Protein AF-A0A368WCL8-F1 (afdb_monomer_lite)

Secondary structure (DSSP, 8-state):
-EEEEEEESSHHHHHHHHHHHHTTTPEEE--GGGS-HHHHHHHS-SSSSSSTT---SPP-PPEEEE-SSEEEEEEE-SSGGGHHHHHHHHHHH-----

Radius of gyration: 13.57 Å; chains: 1; bounding box: 39×30×31 Å

pLDDT: mean 83.93, std 14.51, range [44.78, 97.56]

Foldseek 3Di:
DDEAEAEDADPVVVVVVVVVLVVVVWDWDDDPVPADPQCCVQQQDPDPPPDDPDPPDDHQAFTWIDDPVYIYTYGHQNHPVRRVVVVVVSVVRRPPDD

Sequence (98 aa):
MRHYYFVVEGAHDVAAIGKLLKKKDLKELRDQNLISEVWINNLIPEKFPFKEDKLDRITPIPSFYQSENVSVAIHVAGGDSKIANTLDLTLTNQKFKY

Structure (mmCIF, N/CA/C/O backbone):
data_AF-A0A368WCL8-F1
#
_entry.id   AF-A0A368WCL8-F1
#
loop_
_atom_site.group_PDB
_atom_site.id
_atom_site.type_symbol
_atom_site.label_atom_id
_atom_site.label_alt_id
_atom_site.label_comp_id
_atom_site.label_asym_id
_atom_site.label_entity_id
_atom_site.label_seq_id
_atom_site.pdbx_PDB_ins_code
_atom_site.Cartn_x
_atom_site.Cartn_y
_atom_site.Cartn_z
_atom_site.occupancy
_atom_site.B_iso_or_equiv
_atom_site.auth_seq_id
_atom_site.auth_comp_id
_atom_site.auth_asym_id
_atom_site.auth_atom_id
_atom_site.pdbx_PDB_model_num
ATOM 1 N N . MET A 1 1 ? -4.834 -8.369 13.342 1.00 87.19 1 MET A N 1
ATOM 2 C CA . MET A 1 1 ? -5.276 -7.522 12.213 1.00 87.19 1 MET A CA 1
ATOM 3 C C . MET A 1 1 ? -4.948 -8.239 10.910 1.00 87.19 1 MET A C 1
ATOM 5 O O . MET A 1 1 ? -3.889 -8.844 10.833 1.00 87.19 1 MET A O 1
ATOM 9 N N . ARG A 1 2 ? -5.850 -8.250 9.922 1.00 93.44 2 ARG A N 1
ATOM 10 C CA . ARG A 1 2 ? -5.592 -8.852 8.599 1.00 93.44 2 ARG A CA 1
ATOM 11 C C . ARG A 1 2 ? -4.958 -7.827 7.666 1.00 93.44 2 ARG A C 1
ATOM 13 O O . ARG A 1 2 ? -5.388 -6.675 7.659 1.00 93.44 2 ARG A O 1
ATOM 20 N N . HIS A 1 3 ? -3.986 -8.262 6.873 1.00 93.25 3 HIS A N 1
ATOM 21 C CA . HIS A 1 3 ? -3.219 -7.412 5.968 1.00 93.25 3 HIS A CA 1
ATOM 22 C C . HIS A 1 3 ? -3.535 -7.764 4.518 1.00 93.25 3 HIS A C 1
ATOM 24 O O . HIS A 1 3 ? -3.448 -8.929 4.138 1.00 93.25 3 HIS A O 1
ATOM 30 N N . TYR A 1 4 ? -3.889 -6.763 3.716 1.00 95.12 4 TYR A N 1
ATOM 31 C CA . TYR A 1 4 ? -4.100 -6.917 2.279 1.00 95.12 4 TYR A CA 1
ATOM 32 C C . TYR A 1 4 ? -3.164 -5.986 1.524 1.00 95.12 4 TYR A C 1
ATOM 34 O O . TYR A 1 4 ? -3.037 -4.809 1.863 1.00 95.12 4 TYR A O 1
ATOM 42 N N . TYR A 1 5 ? -2.524 -6.517 0.492 1.00 94.00 5 TYR A N 1
ATOM 43 C CA . TYR A 1 5 ? -1.605 -5.769 -0.345 1.00 94.00 5 TYR A CA 1
ATOM 44 C C . TYR A 1 5 ? -2.104 -5.784 -1.785 1.00 94.00 5 TYR A C 1
ATOM 46 O O . TYR A 1 5 ? -2.304 -6.849 -2.365 1.00 94.00 5 TYR A O 1
ATOM 54 N N . PHE A 1 6 ? -2.325 -4.598 -2.340 1.00 94.94 6 PHE A N 1
ATOM 55 C CA . PHE A 1 6 ? -2.698 -4.407 -3.733 1.00 94.94 6 PHE A CA 1
ATOM 56 C C . PHE A 1 6 ? -1.524 -3.796 -4.481 1.00 94.94 6 PHE A C 1
ATOM 58 O O . PHE A 1 6 ? -0.976 -2.782 -4.053 1.00 94.94 6 PHE A O 1
ATOM 65 N N . VAL A 1 7 ? -1.195 -4.373 -5.632 1.00 93.88 7 VAL A N 1
ATOM 66 C CA . VAL A 1 7 ? -0.345 -3.730 -6.632 1.00 93.88 7 VAL A CA 1
ATOM 67 C C . VAL A 1 7 ? -1.240 -3.350 -7.800 1.00 93.88 7 VAL A C 1
ATOM 69 O O . VAL A 1 7 ? -1.948 -4.200 -8.335 1.00 93.88 7 VAL A O 1
ATOM 72 N N . VAL A 1 8 ? -1.242 -2.071 -8.154 1.00 94.69 8 VAL A N 1
ATOM 73 C CA . VAL A 1 8 ? -2.107 -1.506 -9.196 1.00 94.69 8 VAL A CA 1
ATOM 74 C C . VAL A 1 8 ? -1.284 -0.809 -10.267 1.00 94.69 8 VAL A C 1
ATOM 76 O O . 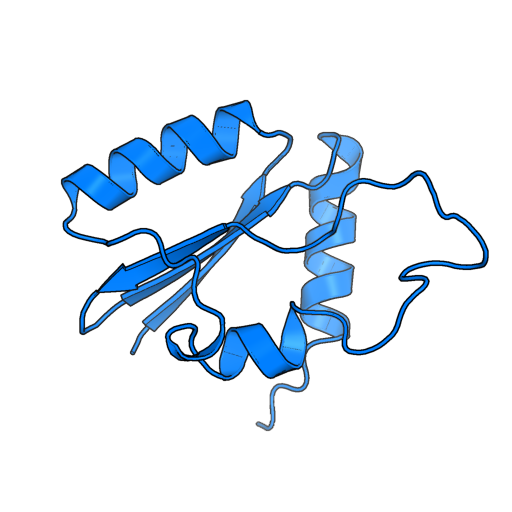VAL A 1 8 ? -0.117 -0.480 -10.045 1.00 94.69 8 VAL A O 1
ATOM 79 N N . GLU A 1 9 ? -1.876 -0.570 -11.432 1.00 93.06 9 GLU A N 1
ATOM 80 C CA . GLU A 1 9 ? -1.176 0.063 -12.546 1.00 93.06 9 GLU A CA 1
ATOM 81 C C . GLU A 1 9 ? -0.859 1.531 -12.239 1.00 93.06 9 GLU A C 1
ATOM 83 O O . GLU A 1 9 ? 0.293 1.959 -12.388 1.00 93.06 9 GLU A O 1
ATOM 88 N N . GLY A 1 10 ? -1.866 2.289 -11.789 1.00 91.75 10 GLY A N 1
ATOM 89 C CA . GLY A 1 10 ? -1.801 3.746 -11.716 1.00 91.75 10 GLY A CA 1
ATOM 90 C C . GLY A 1 10 ? -2.598 4.386 -10.577 1.00 91.75 10 GLY A C 1
ATOM 91 O O . GLY A 1 10 ? -3.312 3.742 -9.810 1.00 91.75 10 GLY A O 1
ATOM 92 N N . ALA A 1 11 ? -2.495 5.714 -10.478 1.00 91.38 11 ALA A N 1
ATOM 93 C CA . ALA A 1 11 ? -3.162 6.499 -9.434 1.00 91.38 11 ALA A CA 1
ATOM 94 C C . ALA A 1 11 ? -4.701 6.467 -9.529 1.00 91.38 11 ALA A C 1
ATOM 96 O O . ALA A 1 11 ? -5.388 6.612 -8.516 1.00 91.38 11 ALA A O 1
ATOM 97 N N . HIS A 1 12 ? -5.256 6.253 -10.727 1.00 94.12 12 HIS A N 1
ATOM 98 C CA . HIS A 1 12 ? -6.702 6.109 -10.911 1.00 94.12 12 HIS A CA 1
ATOM 99 C C . HIS A 1 12 ? -7.251 4.863 -10.202 1.00 94.12 12 HIS A C 1
ATOM 101 O O . HIS A 1 12 ? -8.296 4.951 -9.554 1.00 94.12 12 HIS A O 1
ATOM 107 N N . ASP A 1 13 ? -6.515 3.750 -10.225 1.00 95.19 13 ASP A N 1
ATOM 108 C CA . ASP A 1 13 ? -6.887 2.525 -9.512 1.00 95.19 13 ASP A CA 1
ATOM 109 C C . ASP A 1 13 ? -6.865 2.741 -7.999 1.00 95.19 13 ASP A C 1
ATOM 111 O O . ASP A 1 13 ? -7.795 2.349 -7.291 1.00 95.19 13 ASP A O 1
ATOM 115 N N . VAL A 1 14 ? -5.834 3.437 -7.500 1.00 95.00 14 VAL A N 1
ATOM 116 C CA . VAL A 1 14 ? -5.729 3.815 -6.083 1.00 95.00 14 VAL A CA 1
ATOM 117 C C . VAL A 1 14 ? -6.952 4.616 -5.650 1.00 95.00 14 VAL A C 1
ATOM 119 O O . VAL A 1 14 ? -7.534 4.332 -4.604 1.00 95.00 14 VAL A O 1
ATOM 122 N N . ALA A 1 15 ? -7.373 5.595 -6.453 1.00 95.75 15 ALA A N 1
ATOM 123 C CA . ALA A 1 15 ? -8.543 6.410 -6.149 1.00 95.75 15 ALA A CA 1
ATOM 124 C C . ALA A 1 15 ? -9.840 5.583 -6.155 1.00 95.75 15 ALA A C 1
ATOM 126 O O . ALA A 1 15 ? -10.680 5.744 -5.263 1.00 95.75 15 ALA A O 1
ATOM 127 N N . ALA A 1 16 ? -9.999 4.681 -7.128 1.00 97.38 16 ALA A N 1
ATOM 128 C CA . ALA A 1 16 ? -11.165 3.811 -7.237 1.00 97.38 16 ALA A CA 1
ATOM 129 C C . ALA A 1 16 ? -11.277 2.855 -6.035 1.00 97.38 16 ALA A C 1
ATOM 131 O O . ALA A 1 16 ? -12.305 2.838 -5.349 1.00 97.38 16 ALA A O 1
ATOM 132 N N . ILE A 1 17 ? -10.203 2.121 -5.728 1.00 97.38 17 ILE A N 1
ATOM 133 C CA . ILE A 1 17 ? -10.143 1.195 -4.589 1.00 97.38 17 ILE A CA 1
ATOM 134 C C . ILE A 1 17 ? -10.270 1.969 -3.275 1.00 97.38 17 ILE A C 1
ATOM 136 O O . ILE A 1 17 ? -11.075 1.605 -2.420 1.00 97.38 17 ILE A O 1
ATOM 140 N N . GLY A 1 18 ? -9.555 3.084 -3.122 1.00 97.00 18 GLY A N 1
ATOM 141 C CA . GLY A 1 18 ? -9.612 3.928 -1.930 1.00 97.00 18 GLY A CA 1
ATOM 142 C C . GLY A 1 18 ? -11.026 4.423 -1.622 1.00 97.00 18 GLY A C 1
ATOM 143 O O . GLY A 1 18 ? -11.458 4.408 -0.469 1.00 97.00 18 GLY A O 1
ATOM 144 N N . LYS A 1 19 ? -11.806 4.785 -2.649 1.00 97.56 19 LYS A N 1
ATOM 145 C CA . LYS A 1 19 ? -13.218 5.161 -2.482 1.00 97.56 19 LYS A CA 1
ATOM 146 C C . LYS A 1 19 ? -14.082 3.988 -2.011 1.00 97.56 19 LYS A C 1
ATOM 148 O O . LYS A 1 19 ? -14.984 4.198 -1.201 1.00 97.56 19 LYS A O 1
ATOM 153 N N . LEU A 1 20 ? -13.815 2.769 -2.481 1.00 97.44 20 LEU A N 1
ATOM 154 C CA . LEU A 1 20 ? -14.503 1.563 -2.012 1.00 97.44 20 LEU A CA 1
ATOM 155 C C . LEU A 1 20 ? -14.156 1.243 -0.551 1.00 97.44 20 LEU A C 1
ATOM 157 O O . LEU A 1 20 ? -15.056 0.953 0.233 1.00 97.44 20 LEU A O 1
ATOM 161 N N . LEU A 1 21 ? -12.880 1.347 -0.173 1.00 97.31 21 LEU A N 1
ATOM 162 C CA . LEU A 1 21 ? -12.418 1.110 1.198 1.00 97.31 21 LEU A CA 1
ATOM 163 C C . LEU A 1 21 ? -13.024 2.114 2.185 1.00 97.31 21 LEU A C 1
ATOM 165 O O . LEU A 1 21 ? -13.500 1.714 3.245 1.00 97.31 21 LEU A O 1
ATOM 169 N N . LYS A 1 22 ? -13.116 3.395 1.802 1.00 96.56 22 LYS A N 1
ATOM 170 C CA . LYS A 1 22 ? -13.799 4.426 2.603 1.00 96.56 22 LYS A CA 1
ATOM 171 C C . LYS A 1 22 ? -15.280 4.103 2.833 1.00 96.56 22 LYS A C 1
ATOM 173 O O . LYS A 1 22 ? -15.783 4.329 3.925 1.00 96.56 22 LYS A O 1
ATOM 178 N N . LYS A 1 23 ? -15.974 3.519 1.845 1.00 97.00 23 LYS A N 1
ATOM 179 C CA . LYS A 1 23 ? -17.363 3.032 2.002 1.00 97.00 23 LYS A CA 1
ATOM 180 C C . LYS A 1 23 ? -17.493 1.802 2.909 1.00 97.00 23 LYS A C 1
ATOM 182 O O . LYS A 1 23 ? -18.609 1.428 3.251 1.00 97.00 23 LYS A O 1
ATOM 187 N N . LYS A 1 24 ? -16.383 1.139 3.232 1.00 95.44 24 LYS A N 1
ATOM 188 C CA . LYS A 1 24 ? -16.301 -0.001 4.154 1.00 95.44 24 LYS A CA 1
ATOM 189 C C . LYS A 1 24 ? -15.737 0.407 5.520 1.00 95.44 24 LYS A C 1
ATOM 191 O O . LYS A 1 24 ? -15.275 -0.456 6.256 1.00 95.44 24 LYS A O 1
ATOM 196 N N . ASP A 1 25 ? -15.743 1.706 5.823 1.00 95.81 25 ASP A N 1
ATOM 197 C CA . ASP A 1 25 ? -15.270 2.293 7.081 1.00 95.81 25 ASP A CA 1
ATOM 198 C C . ASP A 1 25 ? -13.757 2.168 7.333 1.00 95.81 25 ASP A C 1
ATOM 200 O O . ASP A 1 25 ? -13.287 2.340 8.459 1.00 95.81 25 ASP A O 1
ATOM 204 N N . LEU A 1 26 ? -12.955 1.932 6.285 1.00 97.12 26 LEU A N 1
ATOM 205 C CA . LEU A 1 26 ? -11.503 2.062 6.389 1.00 97.12 26 LEU A CA 1
ATOM 206 C C . LEU A 1 26 ? -11.093 3.524 6.201 1.00 97.12 26 LEU A C 1
ATOM 208 O O . LEU A 1 26 ? -11.441 4.174 5.210 1.00 97.12 26 LEU A O 1
ATOM 212 N N . LYS A 1 27 ? -10.287 4.026 7.134 1.00 96.25 27 LYS A N 1
ATOM 213 C CA . LYS A 1 27 ? -9.729 5.377 7.086 1.00 96.25 27 LYS A CA 1
ATOM 214 C C . LYS A 1 27 ? -8.401 5.362 6.349 1.00 96.25 27 LYS A C 1
ATOM 216 O O . LYS A 1 27 ? -7.590 4.466 6.553 1.00 96.25 27 LYS A O 1
ATOM 221 N N . GLU A 1 28 ? -8.187 6.366 5.511 1.00 96.06 28 GLU A N 1
ATOM 222 C CA . GLU A 1 28 ? -6.891 6.611 4.880 1.00 96.06 28 GLU A CA 1
ATOM 223 C C . GLU A 1 28 ? -5.902 7.097 5.947 1.00 96.06 28 GLU A C 1
ATOM 225 O O . GLU A 1 28 ? -6.208 8.028 6.695 1.00 96.06 28 GLU A O 1
ATOM 230 N N . LEU A 1 29 ? -4.735 6.466 6.023 1.00 94.44 29 LEU A N 1
ATOM 231 C CA . LEU A 1 29 ? -3.675 6.824 6.956 1.00 94.44 29 LEU A CA 1
ATOM 232 C C . LEU A 1 29 ? -2.589 7.607 6.225 1.00 94.44 29 LEU A C 1
ATOM 234 O O . LEU A 1 29 ? -2.055 7.157 5.214 1.00 94.44 29 LEU A O 1
ATOM 238 N N . ARG A 1 30 ? -2.266 8.784 6.763 1.00 88.56 30 ARG A N 1
ATOM 239 C CA . ARG A 1 30 ? -1.201 9.667 6.258 1.00 88.56 30 ARG A CA 1
ATOM 240 C C . ARG A 1 30 ? -0.091 9.918 7.274 1.00 88.56 30 ARG A C 1
ATOM 242 O O . ARG A 1 30 ? 0.940 10.469 6.916 1.00 88.56 30 ARG A O 1
ATOM 249 N N . ASP A 1 31 ? -0.311 9.520 8.522 1.00 87.88 31 ASP A N 1
ATOM 250 C CA . ASP A 1 31 ? 0.687 9.567 9.584 1.00 87.88 31 ASP A CA 1
ATOM 251 C C . ASP A 1 31 ? 1.352 8.195 9.692 1.00 87.88 31 ASP A C 1
ATOM 253 O O . ASP A 1 31 ? 0.671 7.195 9.937 1.00 87.88 31 ASP A O 1
ATOM 257 N N . GLN A 1 32 ? 2.674 8.157 9.516 1.00 83.50 32 GLN A N 1
ATOM 258 C CA . GLN A 1 32 ? 3.452 6.925 9.597 1.00 83.50 32 GLN A CA 1
ATOM 259 C C . GLN A 1 32 ? 3.295 6.209 10.940 1.00 83.50 32 GLN A C 1
ATOM 261 O O . GLN A 1 32 ? 3.302 4.985 10.969 1.00 83.50 32 GLN A O 1
ATOM 266 N N . ASN A 1 33 ? 3.078 6.947 12.033 1.00 86.75 33 ASN A N 1
ATOM 267 C CA . ASN A 1 33 ? 2.948 6.374 13.374 1.00 86.75 33 ASN A CA 1
ATOM 268 C C . ASN A 1 33 ? 1.647 5.575 13.551 1.00 86.75 33 ASN A C 1
ATOM 270 O O . ASN A 1 33 ? 1.502 4.830 14.516 1.00 86.75 33 ASN A O 1
ATOM 274 N N . LEU A 1 34 ? 0.688 5.739 12.633 1.00 87.44 34 LEU A N 1
ATOM 275 C CA . LEU A 1 34 ? -0.588 5.024 12.635 1.00 87.44 34 LEU A CA 1
ATOM 276 C C . LEU A 1 34 ? -0.591 3.819 11.684 1.00 87.44 34 LEU A C 1
ATOM 278 O O . LEU A 1 34 ? -1.525 3.014 11.712 1.00 87.44 34 LEU A O 1
ATOM 282 N N . ILE A 1 35 ? 0.423 3.704 10.823 1.00 89.38 35 ILE A N 1
ATOM 283 C CA . ILE A 1 35 ? 0.557 2.615 9.858 1.00 89.38 35 ILE A CA 1
ATOM 284 C C . ILE A 1 35 ? 1.028 1.359 10.593 1.00 89.38 35 ILE A C 1
ATOM 286 O O . ILE A 1 35 ? 1.888 1.409 11.466 1.00 89.38 35 ILE A O 1
ATOM 290 N N . SER A 1 36 ? 0.484 0.200 10.221 1.00 86.75 36 SER A N 1
ATOM 291 C CA . SER A 1 36 ? 0.960 -1.069 10.768 1.00 86.75 36 SER A CA 1
ATOM 292 C C . SER A 1 36 ? 2.453 -1.297 10.509 1.00 86.75 36 SER A C 1
ATOM 294 O O . SER A 1 36 ? 2.924 -1.144 9.381 1.00 86.75 36 SER A O 1
ATOM 296 N N . GLU A 1 37 ? 3.163 -1.779 11.532 1.00 86.62 37 GLU A N 1
ATOM 297 C CA . GLU A 1 37 ? 4.591 -2.122 11.479 1.00 86.62 37 GLU A CA 1
ATOM 298 C C . GLU A 1 37 ? 4.958 -3.043 10.307 1.00 86.62 37 GLU A C 1
ATOM 300 O O . GLU A 1 37 ? 6.022 -2.888 9.712 1.00 86.62 37 GLU A O 1
ATOM 305 N N . VAL A 1 38 ? 4.062 -3.962 9.920 1.00 86.06 38 VAL A N 1
ATOM 306 C CA . VAL A 1 38 ? 4.258 -4.846 8.756 1.00 86.06 38 VAL A CA 1
ATOM 307 C C . VAL A 1 38 ? 4.526 -4.039 7.486 1.00 86.06 38 VAL A C 1
ATOM 309 O O . VAL A 1 38 ? 5.339 -4.443 6.660 1.00 86.06 38 VAL A O 1
ATOM 312 N N . TRP A 1 39 ? 3.875 -2.891 7.321 1.00 88.69 39 TRP A N 1
ATOM 313 C CA . TRP A 1 39 ? 4.081 -2.036 6.161 1.00 88.69 39 TRP A CA 1
ATOM 314 C C . TRP A 1 39 ? 5.304 -1.143 6.310 1.00 88.69 39 TRP A C 1
ATOM 316 O O . TRP A 1 39 ? 6.066 -1.024 5.356 1.00 88.69 39 TRP A O 1
ATOM 326 N N . ILE A 1 40 ? 5.518 -0.554 7.490 1.00 84.31 40 ILE A N 1
ATOM 327 C CA . ILE A 1 40 ? 6.675 0.317 7.747 1.00 84.31 40 ILE A CA 1
ATOM 328 C C . ILE A 1 40 ? 7.972 -0.446 7.477 1.00 84.31 40 ILE A C 1
ATOM 330 O O . ILE A 1 40 ? 8.799 0.005 6.695 1.00 84.31 40 ILE A O 1
ATOM 334 N N . ASN A 1 41 ? 8.091 -1.651 8.033 1.00 80.81 41 ASN A N 1
ATOM 335 C CA . ASN A 1 41 ? 9.323 -2.435 7.993 1.00 80.81 41 ASN A CA 1
ATOM 336 C C . ASN A 1 41 ? 9.624 -3.066 6.623 1.00 80.81 41 ASN A C 1
ATOM 338 O O . ASN A 1 41 ? 10.711 -3.611 6.436 1.00 80.81 41 ASN A O 1
ATOM 342 N N . ASN A 1 42 ? 8.664 -3.063 5.689 1.00 79.81 42 ASN A N 1
ATOM 343 C CA . ASN A 1 42 ? 8.791 -3.795 4.424 1.00 79.81 42 ASN A CA 1
ATOM 344 C C . ASN A 1 42 ? 8.478 -2.974 3.165 1.00 79.81 42 ASN A C 1
ATOM 346 O O . ASN A 1 42 ? 8.938 -3.339 2.088 1.00 79.81 42 ASN A O 1
ATOM 350 N N . LEU A 1 43 ? 7.670 -1.914 3.261 1.00 79.69 43 LEU A N 1
ATOM 351 C CA . LEU A 1 43 ? 7.206 -1.134 2.105 1.00 79.69 43 LEU A CA 1
ATOM 352 C C . LEU A 1 43 ? 7.716 0.305 2.101 1.00 79.69 43 LEU A C 1
ATOM 354 O O . LEU A 1 43 ? 7.738 0.927 1.041 1.00 79.69 43 LEU A O 1
ATOM 358 N N . ILE A 1 44 ? 8.100 0.850 3.257 1.00 79.12 44 ILE A N 1
ATOM 359 C CA . ILE A 1 44 ? 8.631 2.209 3.351 1.00 79.12 44 ILE A CA 1
ATOM 360 C C . ILE A 1 44 ? 10.159 2.114 3.315 1.00 79.12 44 ILE A C 1
ATOM 362 O O . ILE A 1 44 ? 10.751 1.526 4.219 1.00 79.12 44 ILE A O 1
ATOM 366 N N . PRO A 1 45 ? 10.830 2.657 2.286 1.00 74.06 45 PRO A N 1
ATOM 367 C CA . PRO A 1 45 ? 12.281 2.603 2.242 1.00 74.06 45 PRO A CA 1
ATOM 368 C C . PRO A 1 45 ? 12.890 3.517 3.314 1.00 74.06 45 PRO A C 1
ATOM 370 O O . PRO A 1 45 ? 12.530 4.687 3.420 1.00 74.06 45 PRO A O 1
ATOM 373 N N . GLU A 1 46 ? 13.868 3.006 4.060 1.00 71.06 46 GLU A N 1
ATOM 374 C CA . GLU A 1 46 ? 14.540 3.749 5.140 1.00 71.06 46 GLU A CA 1
ATOM 375 C C . GLU A 1 46 ? 15.623 4.722 4.638 1.00 71.06 46 GLU A C 1
ATOM 377 O O . GLU A 1 46 ? 16.076 5.591 5.383 1.00 71.06 46 GLU A O 1
ATOM 382 N N . LYS A 1 47 ? 16.085 4.567 3.389 1.00 66.00 47 LYS A N 1
ATOM 383 C CA . LYS A 1 47 ? 17.213 5.324 2.826 1.00 66.00 47 LYS A CA 1
ATOM 384 C C . LYS A 1 47 ? 16.891 5.871 1.441 1.00 66.00 47 LYS A C 1
ATOM 386 O O . LYS A 1 47 ? 16.324 5.171 0.607 1.00 66.00 47 LYS A O 1
ATOM 391 N N . PHE A 1 48 ? 17.312 7.110 1.203 1.00 62.12 48 PHE A N 1
ATOM 392 C CA . PHE A 1 48 ? 17.255 7.792 -0.089 1.00 62.12 48 PHE A CA 1
ATOM 393 C C . PHE A 1 48 ? 18.678 7.924 -0.673 1.00 62.12 48 PHE A C 1
ATOM 395 O O . PHE A 1 48 ? 19.603 8.140 0.114 1.00 62.12 48 PHE A O 1
ATOM 402 N N . PRO A 1 49 ? 18.889 7.844 -2.004 1.00 59.94 49 PRO A N 1
ATOM 403 C CA . PRO A 1 49 ? 17.911 7.614 -3.072 1.00 59.94 49 PRO A CA 1
ATOM 404 C C . PRO A 1 49 ? 17.430 6.162 -3.132 1.00 59.94 49 PRO A C 1
ATOM 406 O O . PRO A 1 49 ? 18.190 5.222 -2.927 1.00 59.94 49 PRO A O 1
ATOM 409 N N . PHE A 1 50 ? 16.148 5.974 -3.445 1.00 63.44 50 PHE A N 1
ATOM 410 C CA . PHE A 1 50 ? 15.500 4.656 -3.420 1.00 63.44 50 PHE A CA 1
ATOM 411 C C . PHE A 1 50 ? 15.969 3.709 -4.537 1.00 63.44 50 PHE A C 1
ATOM 413 O O . PHE A 1 50 ? 15.717 2.506 -4.474 1.00 63.44 50 PHE A O 1
ATOM 420 N N . LYS A 1 51 ? 16.618 4.239 -5.581 1.00 57.53 51 LYS A N 1
ATOM 421 C CA . LYS A 1 51 ? 17.194 3.453 -6.674 1.00 57.53 51 LYS A CA 1
ATOM 422 C C . LYS A 1 51 ? 18.378 4.192 -7.293 1.00 57.53 51 LYS A C 1
ATOM 424 O O . LYS A 1 51 ? 18.192 5.329 -7.720 1.00 57.53 51 LYS A O 1
ATOM 429 N N . GLU A 1 52 ? 19.529 3.515 -7.335 1.00 56.78 52 GLU A N 1
ATOM 430 C CA . GLU A 1 52 ? 20.768 3.831 -8.078 1.00 56.78 52 GLU A CA 1
ATOM 431 C C . GLU A 1 52 ? 20.741 5.190 -8.801 1.00 56.78 52 GLU A C 1
ATOM 433 O O . GLU A 1 52 ? 20.371 5.286 -9.973 1.00 56.78 52 GLU A O 1
ATOM 438 N N . ASP A 1 53 ? 21.083 6.242 -8.054 1.00 55.75 53 ASP A N 1
ATOM 439 C CA . ASP A 1 53 ? 21.364 7.605 -8.525 1.00 55.75 53 ASP A CA 1
ATOM 440 C C . ASP A 1 53 ? 20.236 8.362 -9.251 1.00 55.75 53 ASP A C 1
ATOM 442 O O . ASP A 1 53 ? 20.475 9.411 -9.851 1.00 55.75 53 ASP A O 1
ATOM 446 N N . LYS A 1 54 ? 18.981 7.894 -9.184 1.00 54.81 54 LYS A N 1
ATOM 447 C CA . LYS A 1 54 ? 17.840 8.564 -9.837 1.00 54.81 54 LYS A CA 1
ATOM 448 C C . LYS A 1 54 ? 16.958 9.302 -8.837 1.00 54.81 54 LYS A C 1
ATOM 450 O O . LYS A 1 54 ? 16.222 8.685 -8.070 1.00 54.81 54 LYS A O 1
ATOM 455 N N . LEU A 1 55 ? 16.995 10.632 -8.912 1.00 53.97 55 LEU A N 1
ATOM 456 C CA . LEU A 1 55 ? 16.188 11.541 -8.091 1.00 53.97 5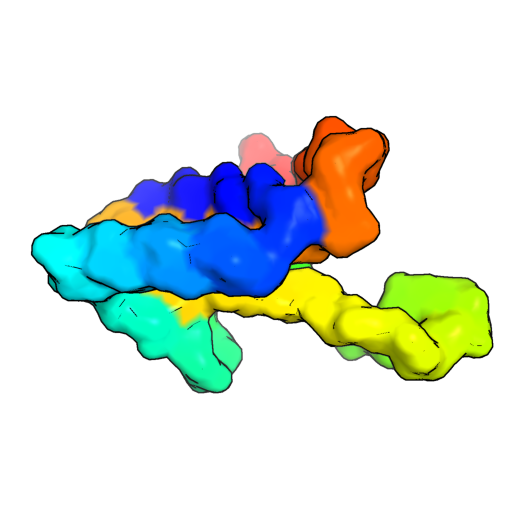5 LEU A CA 1
ATOM 457 C C . LEU A 1 55 ? 14.739 11.678 -8.596 1.00 53.97 55 LEU A C 1
ATOM 459 O O . LEU A 1 55 ? 13.829 11.876 -7.798 1.00 53.97 55 LEU A O 1
ATOM 463 N N . ASP A 1 56 ? 14.506 11.503 -9.901 1.00 46.78 56 ASP A N 1
ATOM 464 C CA . ASP A 1 56 ? 13.252 11.907 -10.565 1.00 46.78 56 ASP A CA 1
ATOM 465 C C . ASP A 1 56 ? 12.135 10.845 -10.562 1.00 46.78 56 ASP A C 1
ATOM 467 O O . ASP A 1 56 ? 11.259 10.849 -11.431 1.00 46.78 56 ASP A O 1
ATOM 471 N N . ARG A 1 57 ? 12.145 9.881 -9.633 1.00 54.50 57 ARG A N 1
ATOM 472 C CA . ARG A 1 57 ? 11.087 8.854 -9.572 1.00 54.50 57 ARG A CA 1
ATOM 473 C C . ARG A 1 57 ? 10.049 9.134 -8.495 1.00 54.50 57 ARG A C 1
ATOM 475 O O . ARG A 1 57 ? 10.375 9.497 -7.372 1.00 54.50 57 ARG A O 1
ATOM 482 N N . ILE A 1 58 ? 8.792 8.868 -8.869 1.00 54.53 58 ILE A N 1
ATOM 483 C CA . ILE A 1 58 ? 7.618 8.873 -7.992 1.00 54.53 58 ILE A CA 1
ATOM 484 C C . ILE A 1 58 ? 7.921 8.021 -6.761 1.00 54.53 58 ILE A C 1
ATOM 486 O O . ILE A 1 58 ? 8.345 6.868 -6.879 1.00 54.53 58 ILE A O 1
ATOM 490 N N . THR A 1 59 ? 7.716 8.620 -5.593 1.00 56.41 59 THR A N 1
ATOM 491 C CA . THR A 1 59 ? 7.933 8.012 -4.286 1.00 56.41 59 THR A CA 1
ATOM 492 C C . THR A 1 59 ? 7.198 6.668 -4.214 1.00 56.41 59 THR A C 1
ATOM 494 O O . THR A 1 59 ? 5.991 6.640 -4.449 1.00 56.41 59 THR A O 1
ATOM 497 N N . PRO A 1 60 ? 7.874 5.556 -3.873 1.00 69.25 60 PRO A N 1
ATOM 498 C CA . PRO A 1 60 ? 7.275 4.217 -3.885 1.00 69.25 60 PRO A CA 1
ATOM 499 C C . PRO A 1 60 ? 6.314 3.976 -2.713 1.00 69.25 60 PRO A C 1
ATOM 501 O O . PRO A 1 60 ? 5.899 2.846 -2.487 1.00 69.25 60 PRO A O 1
ATOM 504 N N . ILE A 1 61 ? 5.998 5.010 -1.926 1.00 83.81 61 ILE A N 1
ATOM 505 C CA . ILE A 1 61 ? 5.210 4.870 -0.704 1.00 83.81 61 ILE A CA 1
ATOM 506 C C . ILE A 1 61 ? 3.769 4.504 -1.094 1.00 83.81 61 ILE A C 1
ATOM 508 O O . ILE A 1 61 ? 3.097 5.296 -1.763 1.00 83.81 61 ILE A O 1
ATOM 512 N N . PRO A 1 62 ? 3.274 3.325 -0.680 1.00 91.31 62 PRO A N 1
ATOM 513 C CA . PRO A 1 62 ? 1.897 2.924 -0.931 1.00 91.31 62 PRO A CA 1
ATOM 514 C C . PRO A 1 62 ? 0.885 3.853 -0.254 1.00 91.31 62 PRO A C 1
ATOM 516 O O . PRO A 1 62 ? 1.181 4.544 0.717 1.00 91.31 62 PRO A O 1
ATOM 519 N N . SER A 1 63 ? -0.358 3.820 -0.725 1.00 94.19 63 SER A N 1
ATOM 520 C CA . SER A 1 63 ? -1.483 4.397 0.016 1.00 94.19 63 SER A CA 1
ATOM 521 C C . SER A 1 63 ? -1.976 3.416 1.074 1.00 94.19 63 SER A C 1
ATOM 523 O O . SER A 1 63 ? -2.228 2.251 0.761 1.00 94.19 63 SER A O 1
ATOM 525 N N . PHE A 1 64 ? -2.159 3.890 2.305 1.00 96.00 64 PHE A N 1
ATOM 526 C CA . PHE A 1 64 ? -2.533 3.049 3.440 1.00 96.00 64 PHE A CA 1
ATOM 527 C C . PHE A 1 64 ? -3.955 3.323 3.911 1.00 96.00 64 PHE A C 1
ATOM 529 O O . PHE A 1 64 ? -4.381 4.471 4.027 1.00 96.00 64 PHE A O 1
ATOM 536 N N . TYR A 1 65 ? -4.684 2.252 4.211 1.00 97.00 65 TYR A N 1
ATOM 537 C CA . TYR A 1 65 ? -6.047 2.299 4.728 1.00 97.00 65 TYR A CA 1
ATOM 538 C C . TYR A 1 65 ? -6.204 1.321 5.885 1.00 97.00 65 TYR A C 1
ATOM 540 O O . TYR A 1 65 ? -5.700 0.202 5.815 1.00 97.00 65 TYR A O 1
ATOM 548 N N . GLN A 1 66 ? -6.922 1.704 6.938 1.00 96.12 66 GLN A N 1
ATOM 549 C CA . GLN A 1 66 ? -7.048 0.866 8.129 1.00 96.12 66 GLN A CA 1
ATOM 550 C C . GLN A 1 66 ? -8.406 0.993 8.825 1.00 96.12 66 GLN A C 1
ATOM 552 O O . GLN A 1 66 ? -9.038 2.049 8.832 1.00 96.12 66 GLN A O 1
ATOM 557 N N . SER A 1 67 ? -8.821 -0.114 9.433 1.00 94.81 67 SER A N 1
ATOM 558 C CA . SER A 1 67 ? -9.884 -0.251 10.434 1.00 94.81 67 SER A CA 1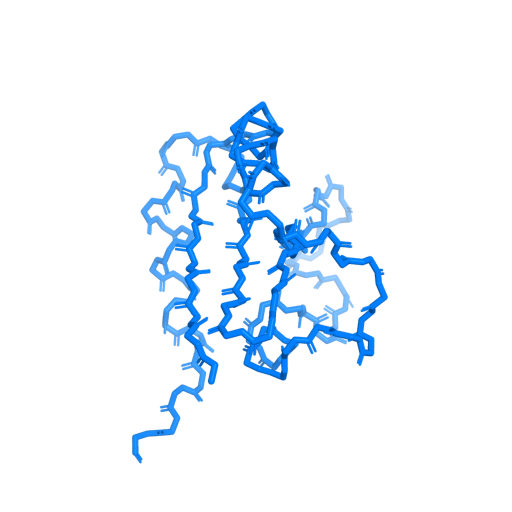
ATOM 559 C C . SER A 1 67 ? -9.333 -1.059 11.618 1.00 94.81 67 SER A C 1
ATOM 561 O O . SER A 1 67 ? -8.181 -1.489 11.585 1.00 94.81 67 SER A O 1
ATOM 563 N N . GLU A 1 68 ? -10.147 -1.335 12.635 1.00 92.19 68 GLU A N 1
ATOM 564 C CA . GLU A 1 68 ? -9.727 -2.137 13.798 1.00 92.19 68 GLU A CA 1
ATOM 565 C C . GLU A 1 68 ? -9.195 -3.530 13.417 1.00 92.19 68 GLU A C 1
ATOM 567 O O . GLU A 1 68 ? -8.257 -4.041 14.025 1.00 92.19 68 GLU A O 1
ATOM 572 N N . ASN A 1 69 ? -9.768 -4.146 12.377 1.00 94.31 69 ASN A N 1
ATOM 573 C CA . ASN A 1 69 ? -9.498 -5.544 12.035 1.00 94.31 69 ASN A CA 1
ATOM 574 C C . ASN A 1 69 ? -8.753 -5.737 10.710 1.00 94.31 69 ASN A C 1
ATOM 576 O O . ASN A 1 69 ? -8.295 -6.850 10.426 1.00 94.31 69 ASN A O 1
ATOM 580 N N . VAL A 1 70 ? -8.637 -4.691 9.891 1.00 95.62 70 VAL A N 1
ATOM 581 C CA . VAL A 1 70 ? -8.104 -4.764 8.525 1.00 95.62 70 VAL A CA 1
ATOM 582 C C . VAL A 1 70 ? -7.167 -3.596 8.254 1.00 95.62 70 VAL A C 1
ATOM 584 O O . VAL A 1 70 ? -7.534 -2.452 8.500 1.00 95.62 70 VAL A O 1
ATOM 587 N N . SER A 1 71 ? -6.008 -3.889 7.671 1.00 95.69 71 SER A N 1
ATOM 588 C CA . SER A 1 71 ? -5.055 -2.912 7.151 1.00 95.69 71 SER A CA 1
ATOM 589 C C . SER A 1 71 ? -4.741 -3.228 5.688 1.00 95.69 71 SER A C 1
ATOM 591 O O . SER A 1 71 ? -4.553 -4.389 5.320 1.00 95.69 71 SER A O 1
ATOM 593 N N . VAL A 1 72 ? -4.722 -2.203 4.844 1.00 96.75 72 VAL A N 1
ATOM 594 C CA . VAL A 1 72 ? -4.571 -2.318 3.393 1.00 96.75 72 VAL A CA 1
ATOM 595 C C . VAL A 1 72 ? -3.477 -1.375 2.918 1.00 96.75 72 VAL A C 1
ATOM 597 O O . VAL A 1 72 ? -3.496 -0.194 3.259 1.00 96.75 72 VAL A O 1
ATOM 600 N N . ALA A 1 73 ? -2.566 -1.885 2.095 1.00 95.31 73 ALA A N 1
ATOM 601 C CA . ALA A 1 73 ? -1.571 -1.096 1.378 1.00 95.31 73 ALA A CA 1
ATOM 602 C C . ALA A 1 73 ? -1.815 -1.209 -0.137 1.00 95.31 73 ALA A C 1
ATOM 604 O O . ALA A 1 73 ? -1.978 -2.314 -0.654 1.00 95.31 73 ALA A O 1
ATOM 605 N N . ILE A 1 74 ? -1.862 -0.076 -0.843 1.00 95.50 74 ILE A N 1
ATOM 606 C CA . ILE A 1 74 ? -2.071 -0.006 -2.298 1.00 95.50 74 ILE A CA 1
ATOM 607 C C . ILE A 1 74 ? -0.845 0.637 -2.948 1.00 95.50 74 ILE A C 1
ATOM 609 O O . ILE A 1 74 ? -0.593 1.826 -2.755 1.00 95.50 74 ILE A O 1
ATOM 613 N N . HIS A 1 75 ? -0.086 -0.140 -3.714 1.00 92.75 75 HIS A N 1
ATOM 614 C CA . HIS A 1 75 ? 1.168 0.269 -4.341 1.00 92.75 75 HIS A CA 1
ATOM 615 C C . HIS A 1 75 ? 0.990 0.431 -5.852 1.00 92.75 75 HIS A C 1
ATOM 617 O O . HIS A 1 75 ? 0.529 -0.478 -6.539 1.00 92.75 75 HIS A O 1
ATOM 623 N N . VAL A 1 76 ? 1.368 1.595 -6.376 1.00 92.06 76 VAL A N 1
ATOM 624 C CA . VAL A 1 76 ? 1.354 1.892 -7.813 1.00 92.06 76 VAL A CA 1
ATOM 625 C C . VAL A 1 76 ? 2.618 1.353 -8.483 1.00 92.06 76 VAL A C 1
ATOM 627 O O . VAL A 1 76 ? 3.723 1.761 -8.140 1.00 92.06 76 VAL A O 1
ATOM 630 N N . ALA A 1 77 ? 2.463 0.482 -9.480 1.00 89.62 77 ALA A N 1
ATOM 631 C CA . ALA A 1 77 ? 3.570 -0.070 -10.259 1.00 89.62 77 ALA A CA 1
ATOM 632 C C . ALA A 1 77 ? 4.082 0.887 -11.356 1.00 89.62 77 ALA A C 1
ATOM 634 O O . ALA A 1 77 ? 5.235 0.780 -11.787 1.00 89.62 77 ALA A O 1
ATOM 6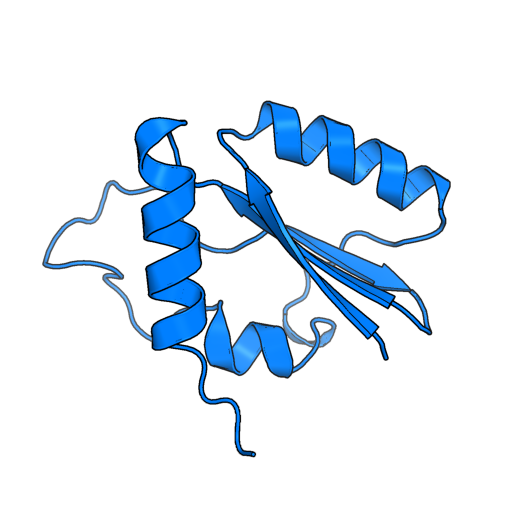35 N N . GLY A 1 78 ? 3.250 1.832 -11.813 1.00 86.06 78 GLY A N 1
ATOM 636 C CA . GLY A 1 78 ? 3.598 2.786 -12.871 1.00 86.06 78 GLY A CA 1
ATOM 637 C C . GLY A 1 78 ? 3.665 2.131 -14.253 1.00 86.06 78 GLY A C 1
ATOM 638 O O . GLY A 1 78 ? 4.616 2.377 -15.011 1.00 86.06 78 GLY A O 1
ATOM 639 N N . GLY A 1 79 ? 2.701 1.249 -14.526 1.00 85.38 79 GLY A N 1
ATOM 640 C CA . GLY A 1 79 ? 2.536 0.491 -15.767 1.00 85.38 79 GLY A CA 1
ATOM 641 C C . GLY A 1 79 ? 2.107 -0.959 -15.521 1.00 85.38 79 GLY A C 1
ATOM 642 O O . GLY A 1 79 ? 2.590 -1.607 -14.591 1.00 85.38 79 GLY A O 1
ATOM 643 N N . ASP A 1 80 ? 1.232 -1.466 -16.381 1.00 87.00 80 ASP A N 1
ATOM 644 C CA . ASP A 1 80 ? 0.668 -2.820 -16.360 1.00 87.00 80 ASP A CA 1
ATOM 645 C C . ASP A 1 80 ? 1.752 -3.914 -16.377 1.00 87.00 80 ASP A C 1
ATOM 647 O O . ASP A 1 80 ? 1.798 -4.787 -15.509 1.00 87.00 80 ASP A O 1
ATOM 651 N N . SER A 1 81 ? 2.721 -3.784 -17.283 1.00 91.31 81 SER A N 1
ATOM 652 C CA . SER A 1 81 ? 3.889 -4.661 -17.434 1.00 91.31 81 SER A CA 1
ATOM 653 C C . SER A 1 81 ? 4.772 -4.742 -16.184 1.00 91.31 81 SER A C 1
ATOM 655 O O . SER A 1 81 ? 5.579 -5.662 -16.055 1.00 91.31 81 SER A O 1
ATOM 657 N N . LYS A 1 82 ? 4.634 -3.799 -15.244 1.00 88.88 82 LYS A N 1
ATOM 658 C CA . LYS A 1 82 ? 5.435 -3.741 -14.015 1.00 88.88 82 LYS A CA 1
ATOM 659 C C . LYS A 1 82 ? 4.730 -4.343 -12.805 1.00 88.88 82 LYS A C 1
ATOM 661 O O . LYS A 1 82 ? 5.397 -4.535 -11.794 1.00 88.88 82 LYS A O 1
ATOM 666 N N . ILE A 1 83 ? 3.435 -4.661 -12.880 1.00 90.88 83 ILE A N 1
ATOM 667 C CA . ILE A 1 83 ? 2.652 -5.150 -11.731 1.00 90.88 83 ILE A CA 1
ATOM 668 C C . ILE A 1 83 ? 3.268 -6.424 -11.146 1.00 90.88 83 ILE A C 1
ATOM 670 O O . ILE A 1 83 ? 3.579 -6.463 -9.955 1.00 90.88 83 ILE A O 1
ATOM 674 N N . ALA A 1 84 ? 3.499 -7.441 -11.983 1.00 90.62 84 ALA A N 1
ATOM 675 C CA . ALA A 1 84 ? 4.049 -8.721 -11.537 1.00 90.62 84 ALA A CA 1
ATOM 676 C C . ALA A 1 84 ? 5.444 -8.559 -10.914 1.00 90.62 84 ALA A C 1
ATOM 678 O O . ALA A 1 84 ? 5.700 -9.070 -9.828 1.00 90.62 84 ALA A O 1
ATOM 679 N N . ASN A 1 85 ? 6.314 -7.775 -11.555 1.00 87.12 85 ASN A N 1
ATOM 680 C CA . ASN A 1 85 ? 7.661 -7.508 -11.055 1.00 87.12 85 ASN A CA 1
ATOM 681 C C . ASN A 1 85 ? 7.650 -6.718 -9.733 1.00 87.12 85 ASN A C 1
ATOM 683 O O . ASN A 1 85 ? 8.416 -7.020 -8.827 1.00 87.12 85 ASN A O 1
ATOM 687 N N . THR A 1 86 ? 6.776 -5.717 -9.587 1.00 87.69 86 THR A N 1
ATOM 688 C CA . THR A 1 86 ? 6.626 -4.970 -8.326 1.00 87.69 86 THR A CA 1
ATOM 689 C C . THR A 1 86 ? 6.137 -5.875 -7.199 1.00 87.69 86 THR A C 1
ATOM 691 O O . THR A 1 86 ? 6.628 -5.763 -6.074 1.00 87.69 86 THR A O 1
ATOM 694 N N . LEU A 1 87 ? 5.198 -6.781 -7.485 1.00 88.81 87 LEU A N 1
ATOM 695 C CA . LEU A 1 87 ? 4.716 -7.754 -6.508 1.00 88.81 87 LEU A CA 1
ATOM 696 C C . LEU A 1 87 ? 5.837 -8.710 -6.082 1.00 88.81 87 LEU A C 1
ATOM 698 O O . LEU A 1 87 ? 6.083 -8.839 -4.887 1.00 88.81 87 LEU A O 1
ATOM 702 N N . ASP A 1 88 ? 6.546 -9.306 -7.040 1.00 85.69 88 ASP A N 1
ATOM 703 C CA . ASP A 1 88 ? 7.650 -10.237 -6.785 1.00 85.69 88 ASP A CA 1
ATOM 704 C C . ASP A 1 88 ? 8.778 -9.594 -5.966 1.00 85.69 88 ASP A C 1
ATOM 706 O O . ASP A 1 88 ? 9.194 -10.125 -4.935 1.00 85.69 88 ASP A O 1
ATOM 710 N N . LEU A 1 89 ? 9.196 -8.381 -6.344 1.00 81.56 89 LEU A N 1
ATOM 711 C CA . LEU A 1 89 ? 10.183 -7.610 -5.588 1.00 81.56 89 LEU A CA 1
ATOM 712 C C . LEU A 1 89 ? 9.702 -7.300 -4.170 1.00 81.56 89 LEU A C 1
ATOM 714 O O . LEU A 1 89 ? 10.494 -7.332 -3.232 1.00 81.56 89 LEU A O 1
ATOM 718 N N . THR A 1 90 ? 8.418 -6.985 -3.995 1.00 81.44 90 THR A N 1
ATOM 719 C CA . THR A 1 90 ? 7.870 -6.704 -2.664 1.00 81.44 90 THR A CA 1
ATOM 720 C C . THR A 1 90 ? 7.893 -7.954 -1.787 1.00 81.44 90 THR A C 1
ATOM 722 O O . THR A 1 90 ? 8.326 -7.884 -0.641 1.00 81.44 90 THR A O 1
ATOM 725 N N . LEU A 1 91 ? 7.452 -9.094 -2.322 1.00 83.06 91 LEU A N 1
ATOM 726 C CA . LEU A 1 91 ? 7.384 -10.357 -1.587 1.00 83.06 91 LEU A CA 1
ATOM 727 C C . LEU A 1 91 ? 8.779 -10.909 -1.269 1.00 83.06 91 LEU A C 1
ATOM 729 O O . LEU A 1 91 ? 9.004 -11.393 -0.165 1.00 83.06 91 LEU A O 1
ATOM 733 N N . THR A 1 92 ? 9.728 -10.785 -2.199 1.00 77.62 92 THR A N 1
ATOM 734 C CA . THR A 1 92 ? 11.117 -11.231 -2.006 1.00 77.62 92 THR A CA 1
ATOM 735 C C . THR A 1 92 ? 11.847 -10.393 -0.958 1.00 77.62 92 THR A C 1
ATOM 737 O O . THR A 1 92 ? 12.630 -10.921 -0.173 1.00 77.62 92 THR A O 1
ATOM 740 N N . ASN A 1 93 ? 11.582 -9.083 -0.911 1.00 69.62 93 ASN A N 1
ATOM 741 C CA . ASN A 1 93 ? 12.203 -8.186 0.065 1.00 69.62 93 ASN A CA 1
ATOM 742 C C . ASN A 1 93 ? 11.499 -8.190 1.431 1.00 69.62 93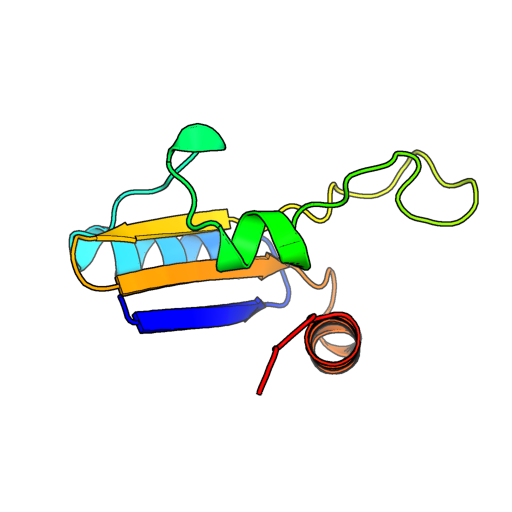 ASN A C 1
ATOM 744 O O . ASN A 1 93 ? 12.022 -7.614 2.389 1.00 69.62 93 ASN A O 1
ATOM 748 N N . GLN A 1 94 ? 10.328 -8.822 1.543 1.00 70.12 94 GLN A N 1
ATOM 749 C CA . GLN A 1 94 ? 9.611 -8.918 2.804 1.00 70.12 94 GLN A CA 1
ATOM 750 C C . GLN A 1 94 ? 10.331 -9.860 3.767 1.00 70.12 94 GLN A C 1
ATOM 752 O O . GLN A 1 94 ? 10.541 -11.043 3.503 1.00 70.12 94 GLN A O 1
ATOM 757 N N . LYS A 1 95 ? 10.666 -9.338 4.948 1.00 62.88 95 LYS A N 1
ATOM 758 C CA . LYS A 1 95 ? 11.239 -10.124 6.045 1.00 62.88 95 LYS A CA 1
ATOM 759 C C . LYS A 1 95 ? 10.116 -10.832 6.803 1.00 62.88 95 LYS A C 1
ATOM 761 O O . LYS A 1 95 ? 9.892 -10.553 7.981 1.00 62.88 95 LYS A O 1
ATOM 766 N N . PHE A 1 96 ? 9.382 -11.725 6.141 1.00 56.84 96 PHE A N 1
ATOM 767 C CA . PHE A 1 96 ? 8.468 -12.614 6.850 1.00 56.84 96 PHE A CA 1
ATOM 768 C C . PHE A 1 96 ? 9.301 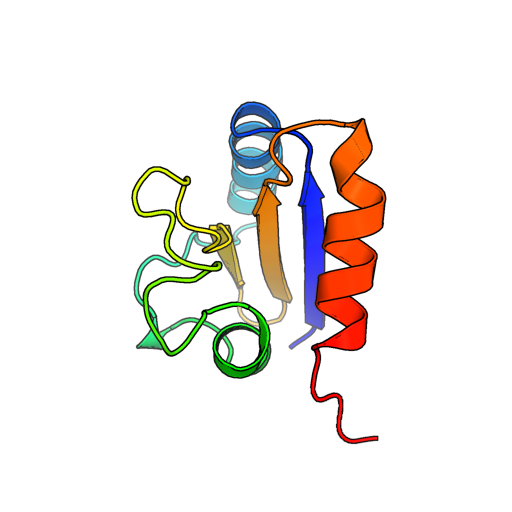-13.573 7.700 1.00 56.84 96 PHE A C 1
ATOM 770 O O . PHE A 1 96 ? 9.918 -14.507 7.193 1.00 56.84 96 PHE A O 1
ATOM 777 N N . LYS A 1 97 ? 9.372 -13.306 9.007 1.00 46.47 97 LYS A N 1
ATOM 778 C CA . LYS A 1 97 ? 9.834 -14.307 9.965 1.00 46.47 97 LYS A CA 1
ATOM 779 C C . LYS A 1 97 ? 8.737 -15.369 10.051 1.00 46.47 97 LYS A C 1
ATOM 781 O O . LYS A 1 97 ? 7.649 -15.057 10.533 1.00 46.47 97 LYS A O 1
ATOM 786 N N . TYR A 1 98 ? 9.013 -16.550 9.505 1.00 44.78 98 TYR A N 1
ATOM 787 C CA . TYR A 1 98 ? 8.213 -17.754 9.734 1.00 44.78 98 TYR A CA 1
ATOM 788 C C . TYR A 1 98 ? 8.419 -18.262 11.161 1.00 44.78 98 TYR A C 1
ATOM 790 O O . TYR A 1 98 ? 9.562 -18.135 11.663 1.00 44.78 98 TYR A O 1
#